Protein AF-A0A143QGF3-F1 (afdb_monomer_lite)

Foldseek 3Di:
DDPPDDDDPPVVVVVLVVVLVVLVVQLVVLVVVLVVCVVVVVVVVNVVSVVSNVVSVVVNVVSVVVVVVVVVVC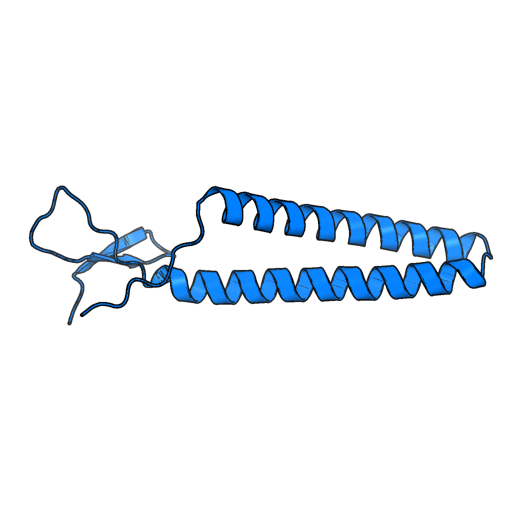LPPFDPDVVDDPFGWRADPVPRDTHTDDD

Radius of gyration: 21.8 Å; chains: 1; bounding box: 48×30×60 Å

Secondary structure (DSSP, 8-state):
------PPPHHHHHHHHHHHHHHHHHHHHHHHHHHHHHHTT-HHHHHHHHHHHHHHHHHHHHHHHHHHHHHHHHTT-----TT-TT--EEE-TTT--EEE---

Sequence (103 aa):
MVEKRPSKTSWARAVENMLAVILIFAGIASAGGLIAALAGGFEGWAIVAGITVVVLFAAAFFAVRDGARRRAREVDTVVYSPDNTDQLFDVDPNTGERTPHRE

pLDDT: mean 70.29, std 12.48, range [38.56, 88.31]

Organism: Rhodococcoides fascians (NCBI:txid1828)

Structure (mmCIF, N/CA/C/O backbone):
data_AF-A0A143QGF3-F1
#
_entry.id   AF-A0A143QGF3-F1
#
loop_
_atom_site.group_PDB
_atom_site.id
_atom_site.type_symbol
_atom_site.label_atom_id
_atom_site.label_alt_id
_atom_site.label_comp_id
_atom_site.label_asym_id
_atom_site.label_entity_id
_atom_site.label_seq_id
_atom_site.pdbx_PDB_ins_code
_atom_site.Cartn_x
_atom_site.Cartn_y
_atom_site.Cartn_z
_atom_site.occupancy
_atom_site.B_iso_or_equiv
_atom_site.auth_seq_id
_atom_site.auth_comp_id
_atom_site.auth_asym_id
_atom_site.auth_atom_id
_atom_site.pdbx_PDB_model_num
ATOM 1 N N . MET A 1 1 ? -27.627 -10.773 26.735 1.00 39.28 1 MET A N 1
ATOM 2 C CA . MET A 1 1 ? -26.229 -11.245 26.623 1.00 39.28 1 MET A CA 1
ATOM 3 C C . MET A 1 1 ? -25.527 -10.357 25.610 1.00 39.28 1 MET A C 1
ATOM 5 O O . MET A 1 1 ? -25.888 -10.404 24.445 1.00 39.28 1 MET A O 1
ATOM 9 N N . VAL A 1 2 ? -24.615 -9.488 26.053 1.00 48.75 2 VAL A N 1
ATOM 10 C CA . VAL A 1 2 ? -23.831 -8.629 25.151 1.00 48.75 2 VAL A CA 1
ATOM 11 C C . VAL A 1 2 ? -22.680 -9.467 24.606 1.00 48.75 2 VAL A C 1
ATOM 13 O O . VAL A 1 2 ? -21.800 -9.887 25.357 1.00 48.75 2 VAL A O 1
ATOM 16 N N . GLU A 1 3 ? -22.715 -9.764 23.313 1.00 38.56 3 GLU A N 1
ATOM 17 C CA . GLU A 1 3 ? -21.670 -10.525 22.638 1.00 38.56 3 GLU A CA 1
ATOM 18 C C . GLU A 1 3 ? -20.402 -9.661 22.540 1.00 38.56 3 GLU A C 1
ATOM 20 O O . GLU A 1 3 ? -20.308 -8.739 21.727 1.00 38.56 3 GLU A O 1
ATOM 25 N N . LYS A 1 4 ? -19.421 -9.920 23.417 1.00 46.91 4 LYS A N 1
ATOM 26 C CA . LYS A 1 4 ? -18.098 -9.288 23.344 1.00 46.91 4 LYS A CA 1
ATOM 27 C C . LYS A 1 4 ? -17.409 -9.764 22.069 1.00 46.91 4 LYS A C 1
ATOM 29 O O . LYS A 1 4 ? -16.834 -10.850 22.036 1.00 46.91 4 LYS A O 1
ATOM 34 N N . ARG A 1 5 ? -17.433 -8.938 21.019 1.00 52.84 5 ARG A N 1
ATOM 35 C CA . ARG A 1 5 ? -16.566 -9.159 19.857 1.00 52.84 5 ARG A CA 1
ATOM 36 C C . ARG A 1 5 ? -15.109 -9.136 20.330 1.00 52.84 5 ARG A C 1
ATOM 38 O O . ARG A 1 5 ? -14.759 -8.255 21.117 1.00 52.84 5 ARG A O 1
ATOM 45 N N . PRO A 1 6 ? -14.259 -10.070 19.875 1.00 48.62 6 PRO A N 1
ATOM 46 C CA . PRO A 1 6 ? -12.868 -10.119 20.296 1.00 48.62 6 PRO A CA 1
ATOM 47 C C . PRO A 1 6 ? -12.177 -8.809 19.904 1.00 48.62 6 PRO A C 1
ATOM 49 O O . PRO A 1 6 ? -12.014 -8.503 18.720 1.00 48.62 6 PRO A O 1
ATOM 52 N N . SER A 1 7 ? -11.796 -8.008 20.899 1.00 59.78 7 SER A N 1
ATOM 53 C CA . SER A 1 7 ? -10.970 -6.830 20.676 1.00 59.78 7 SER A CA 1
ATOM 54 C C . SER A 1 7 ? -9.575 -7.311 20.280 1.00 59.78 7 SER A C 1
ATOM 56 O O . SER A 1 7 ? -8.935 -8.086 20.991 1.00 59.78 7 SER A O 1
ATOM 58 N N . LYS A 1 8 ? -9.098 -6.896 19.101 1.00 59.50 8 LYS A N 1
ATOM 59 C CA . LYS A 1 8 ? -7.702 -7.125 18.709 1.00 59.50 8 LYS A CA 1
ATOM 60 C C . LYS A 1 8 ? -6.794 -6.561 19.804 1.00 59.50 8 LYS A C 1
ATOM 62 O O . LYS A 1 8 ? -6.977 -5.411 20.209 1.00 59.50 8 LYS A O 1
ATOM 67 N N . THR A 1 9 ? -5.828 -7.359 20.261 1.00 70.50 9 THR A N 1
ATOM 68 C CA . THR A 1 9 ? -4.816 -6.935 21.237 1.00 70.50 9 THR A CA 1
ATOM 69 C C . THR A 1 9 ? -4.101 -5.674 20.737 1.00 70.50 9 THR A C 1
ATOM 71 O O . THR A 1 9 ? -3.923 -5.489 19.531 1.00 70.50 9 THR A O 1
ATOM 74 N N . SER A 1 10 ? -3.697 -4.783 21.647 1.00 71.94 10 SER A N 1
ATOM 75 C CA . SER A 1 10 ? -3.028 -3.506 21.322 1.00 71.94 10 SER A CA 1
ATOM 76 C C . SER A 1 10 ? -1.836 -3.676 20.369 1.00 71.94 10 SER A C 1
ATOM 78 O O . SER A 1 10 ? -1.598 -2.837 19.502 1.00 71.94 10 SER A O 1
ATOM 80 N N . TRP A 1 11 ? -1.149 -4.813 20.466 1.00 66.44 11 TRP A N 1
ATOM 81 C CA . TRP A 1 11 ? -0.055 -5.202 19.585 1.00 66.44 11 TRP A CA 1
ATOM 82 C C . TRP A 1 11 ? -0.483 -5.400 18.123 1.00 66.44 11 TRP A C 1
ATOM 84 O O . TRP A 1 11 ? 0.176 -4.894 17.219 1.00 66.44 11 TRP A O 1
ATOM 94 N N . ALA A 1 12 ? -1.624 -6.049 17.870 1.00 74.25 12 ALA A N 1
ATOM 95 C CA . ALA A 1 12 ? -2.131 -6.237 16.510 1.00 74.25 12 ALA A CA 1
ATOM 96 C C . ALA A 1 12 ? -2.456 -4.895 15.827 1.00 74.25 12 ALA A C 1
ATOM 98 O O . ALA A 1 12 ? -2.236 -4.746 14.627 1.00 74.25 12 ALA A O 1
ATOM 99 N N . ARG A 1 13 ? -2.916 -3.893 16.591 1.00 69.50 13 ARG A N 1
ATOM 100 C CA . ARG A 1 13 ? -3.155 -2.529 16.079 1.00 69.50 13 ARG A CA 1
ATOM 101 C C . ARG A 1 13 ? -1.849 -1.816 15.719 1.00 69.50 13 ARG A C 1
ATOM 103 O O . ARG A 1 13 ? -1.774 -1.164 14.681 1.00 69.50 13 ARG A O 1
ATOM 110 N N . ALA A 1 14 ? -0.817 -1.958 16.552 1.00 75.38 14 ALA A N 1
ATOM 111 C CA . ALA A 1 14 ? 0.501 -1.387 16.279 1.00 75.38 14 ALA A CA 1
ATOM 112 C C . ALA A 1 14 ? 1.122 -1.983 15.003 1.00 75.38 14 ALA A C 1
ATOM 114 O O . ALA A 1 14 ? 1.628 -1.241 14.163 1.00 75.38 14 ALA A O 1
ATOM 115 N N . VAL A 1 15 ? 1.008 -3.304 14.821 1.00 80.50 15 VAL A N 1
ATOM 116 C CA . VAL A 1 15 ? 1.489 -4.006 13.620 1.00 80.50 15 VAL A CA 1
ATOM 117 C C . VAL A 1 15 ? 0.744 -3.549 12.363 1.00 80.50 15 VAL A C 1
ATOM 119 O O . VAL A 1 15 ? 1.384 -3.277 11.349 1.00 80.50 15 VAL A O 1
ATOM 122 N N . GLU A 1 16 ? -0.584 -3.405 12.416 1.00 77.88 16 GLU A N 1
ATOM 123 C CA . GLU A 1 16 ? -1.374 -2.904 11.279 1.00 77.88 16 GLU A CA 1
ATOM 124 C C . GLU A 1 16 ? -0.966 -1.480 10.868 1.00 77.88 16 GLU A C 1
ATOM 126 O O . GLU A 1 16 ? -0.767 -1.220 9.680 1.00 77.88 16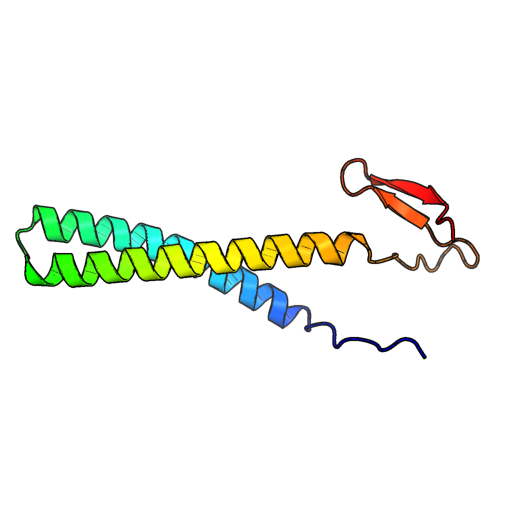 GLU A O 1
ATOM 131 N N . ASN A 1 17 ? -0.778 -0.572 11.831 1.00 77.81 17 ASN A N 1
ATOM 132 C CA . ASN A 1 17 ? -0.301 0.783 11.541 1.00 77.81 17 ASN A CA 1
ATOM 133 C C . ASN A 1 17 ? 1.107 0.776 10.937 1.00 77.81 17 ASN A C 1
ATOM 135 O O . ASN A 1 17 ? 1.368 1.501 9.978 1.00 77.81 17 ASN A O 1
ATOM 139 N N . MET A 1 18 ? 2.011 -0.050 11.466 1.00 79.69 18 MET A N 1
ATOM 140 C CA . MET A 1 18 ? 3.379 -0.139 10.958 1.00 79.69 18 MET A CA 1
ATOM 141 C C . MET A 1 18 ? 3.412 -0.689 9.526 1.00 79.69 18 MET A C 1
ATOM 143 O O . MET A 1 18 ? 4.116 -0.142 8.679 1.00 79.69 18 MET A O 1
ATOM 147 N N . LEU A 1 19 ? 2.597 -1.705 9.219 1.00 83.25 19 LEU A N 1
ATOM 148 C CA . LEU A 1 19 ? 2.436 -2.228 7.859 1.00 83.25 19 LEU A CA 1
ATOM 149 C C . LEU A 1 19 ? 1.872 -1.178 6.900 1.00 83.25 19 LEU A C 1
ATOM 151 O O . LEU A 1 19 ? 2.360 -1.061 5.778 1.00 83.25 19 LEU A O 1
ATOM 155 N N . ALA A 1 20 ? 0.886 -0.387 7.332 1.00 77.00 20 ALA A N 1
ATOM 156 C CA . ALA A 1 20 ? 0.340 0.694 6.515 1.00 77.00 20 ALA A CA 1
ATOM 157 C C . ALA A 1 20 ? 1.409 1.748 6.179 1.00 77.00 20 ALA A C 1
ATOM 159 O O . ALA A 1 20 ? 1.523 2.163 5.027 1.00 77.00 20 ALA A O 1
ATOM 160 N N . VAL A 1 21 ? 2.237 2.134 7.156 1.00 81.12 21 VAL A N 1
ATOM 161 C CA . VAL A 1 21 ? 3.359 3.063 6.944 1.00 81.12 21 VAL A CA 1
ATOM 162 C C . VAL A 1 21 ? 4.382 2.477 5.969 1.00 81.12 21 VAL A C 1
ATOM 164 O O . VAL A 1 21 ? 4.773 3.151 5.016 1.00 81.12 21 VAL A O 1
ATOM 167 N N . ILE A 1 22 ? 4.776 1.213 6.155 1.00 86.00 22 ILE A N 1
ATOM 168 C CA . ILE A 1 22 ? 5.719 0.526 5.260 1.00 86.00 22 ILE A CA 1
ATOM 169 C C . ILE A 1 22 ? 5.177 0.480 3.828 1.00 86.00 22 ILE A C 1
ATOM 171 O O . ILE A 1 22 ? 5.922 0.768 2.896 1.00 86.00 22 ILE A O 1
ATOM 175 N N . LEU A 1 23 ? 3.890 0.174 3.637 1.00 82.69 23 LEU A N 1
ATOM 176 C CA . LEU A 1 23 ? 3.260 0.138 2.313 1.00 82.69 23 LEU A CA 1
ATOM 177 C C . LEU A 1 23 ? 3.295 1.499 1.610 1.00 82.69 23 LEU A C 1
ATOM 179 O O . LEU A 1 23 ? 3.547 1.551 0.408 1.00 82.69 23 LEU A O 1
ATOM 183 N N . ILE A 1 24 ? 3.093 2.597 2.345 1.00 80.38 24 ILE A N 1
ATOM 184 C CA . ILE A 1 24 ? 3.178 3.954 1.785 1.00 80.38 24 ILE A CA 1
ATOM 185 C C . ILE A 1 24 ? 4.605 4.246 1.308 1.00 80.38 24 ILE A C 1
ATOM 187 O O . ILE A 1 24 ? 4.800 4.658 0.164 1.00 80.38 24 ILE A O 1
ATOM 191 N N . PHE A 1 25 ? 5.613 3.988 2.147 1.00 85.88 25 PHE A N 1
ATOM 192 C CA . PHE A 1 25 ? 7.013 4.204 1.769 1.00 85.88 25 PHE A CA 1
ATOM 193 C C . PHE A 1 25 ? 7.460 3.285 0.632 1.00 85.88 25 PHE A C 1
ATOM 195 O O . PHE A 1 25 ? 8.147 3.738 -0.283 1.00 85.88 25 PHE A O 1
ATOM 202 N N . ALA A 1 26 ? 7.029 2.023 0.643 1.00 82.69 26 ALA A N 1
ATOM 203 C CA . ALA A 1 26 ? 7.266 1.092 -0.452 1.00 82.69 26 ALA A CA 1
ATOM 204 C C . ALA A 1 26 ? 6.635 1.600 -1.756 1.00 82.69 26 ALA A C 1
ATOM 206 O O . ALA A 1 26 ? 7.268 1.529 -2.806 1.00 82.69 26 ALA A O 1
ATOM 207 N N . GLY A 1 27 ? 5.424 2.167 -1.697 1.00 79.56 27 GLY A N 1
ATOM 208 C CA . GLY A 1 27 ? 4.765 2.787 -2.847 1.00 79.56 27 GLY A CA 1
ATOM 209 C C . GLY A 1 27 ? 5.565 3.959 -3.422 1.00 79.56 27 GLY A C 1
ATOM 210 O O . GLY A 1 27 ? 5.778 4.016 -4.633 1.00 79.56 27 GLY A O 1
ATOM 211 N N . ILE A 1 28 ? 6.075 4.849 -2.563 1.00 84.56 28 ILE A N 1
ATOM 212 C CA . ILE A 1 28 ? 6.930 5.979 -2.972 1.00 84.56 28 ILE A CA 1
ATOM 213 C C . ILE A 1 28 ? 8.233 5.474 -3.608 1.00 84.56 28 ILE A C 1
ATOM 215 O O . ILE A 1 28 ? 8.608 5.922 -4.692 1.00 84.56 28 ILE A O 1
ATOM 219 N N . ALA A 1 29 ? 8.905 4.513 -2.969 1.00 83.56 29 ALA A N 1
ATOM 220 C CA . ALA A 1 29 ? 10.138 3.926 -3.486 1.00 83.56 29 ALA A CA 1
ATOM 221 C C . ALA A 1 29 ? 9.913 3.236 -4.842 1.00 83.56 29 ALA A C 1
ATOM 223 O O . ALA A 1 29 ? 10.697 3.422 -5.772 1.00 83.56 29 ALA A O 1
ATOM 224 N N . SER A 1 30 ? 8.807 2.499 -4.987 1.00 80.56 30 SER A N 1
ATOM 225 C CA . SER A 1 30 ? 8.427 1.844 -6.241 1.00 80.56 30 SER A CA 1
ATOM 226 C C . SER A 1 30 ? 8.126 2.851 -7.352 1.00 80.56 30 SER A C 1
ATOM 228 O O . SER A 1 30 ? 8.481 2.599 -8.501 1.00 80.56 30 SER A O 1
ATOM 230 N N . ALA A 1 31 ? 7.506 3.994 -7.038 1.00 79.38 31 ALA A N 1
ATOM 231 C CA . ALA A 1 31 ? 7.266 5.057 -8.014 1.00 79.38 31 ALA A CA 1
ATOM 232 C C . ALA A 1 31 ? 8.587 5.667 -8.512 1.00 79.38 31 ALA A C 1
ATOM 234 O O . ALA A 1 31 ? 8.764 5.851 -9.715 1.00 79.38 31 ALA A O 1
ATOM 235 N N . GLY A 1 32 ? 9.547 5.896 -7.609 1.00 81.25 32 GLY A N 1
ATOM 236 C CA . GLY A 1 32 ? 10.904 6.303 -7.983 1.00 81.25 32 GLY A CA 1
ATOM 237 C C . GLY A 1 32 ? 11.603 5.263 -8.865 1.00 81.25 32 GLY A C 1
ATOM 238 O O . GLY A 1 32 ? 12.184 5.613 -9.891 1.00 81.25 32 GLY A O 1
ATOM 239 N N . GLY A 1 33 ? 11.480 3.978 -8.518 1.00 77.75 33 GLY A N 1
ATOM 240 C CA . GLY A 1 33 ? 12.012 2.868 -9.312 1.00 77.75 33 GLY A CA 1
ATOM 241 C C . GLY A 1 33 ? 11.408 2.782 -10.716 1.00 77.75 33 GLY A C 1
ATOM 242 O O . GLY A 1 33 ? 12.137 2.557 -11.678 1.00 77.75 33 GLY A O 1
ATOM 243 N N . LEU A 1 34 ? 10.103 3.027 -10.861 1.00 77.00 34 LEU A N 1
ATOM 244 C CA . LEU A 1 34 ? 9.431 3.078 -12.162 1.00 77.00 34 LEU A CA 1
ATOM 245 C C . LEU A 1 34 ? 9.969 4.216 -13.034 1.00 77.00 34 LEU A C 1
ATOM 247 O O . LEU A 1 34 ? 10.283 3.995 -14.201 1.00 77.00 34 LEU A O 1
ATOM 251 N N . ILE A 1 35 ? 10.111 5.417 -12.468 1.00 81.81 35 ILE A N 1
ATOM 252 C CA . ILE A 1 35 ? 10.663 6.573 -13.189 1.00 81.81 35 ILE A CA 1
ATOM 253 C C . ILE A 1 35 ? 12.098 6.275 -13.642 1.00 81.81 35 ILE A C 1
ATOM 255 O O . ILE A 1 35 ? 12.437 6.520 -14.798 1.00 81.81 35 ILE A O 1
ATOM 259 N N . ALA A 1 36 ? 12.921 5.693 -12.766 1.00 81.06 36 ALA A N 1
ATOM 260 C CA . ALA A 1 36 ? 14.288 5.300 -13.097 1.00 81.06 36 ALA A CA 1
ATOM 261 C C . ALA A 1 36 ? 14.341 4.215 -14.188 1.00 81.06 36 ALA A C 1
ATOM 263 O O . ALA A 1 36 ? 15.163 4.302 -15.098 1.00 81.06 36 ALA A O 1
ATOM 264 N N . ALA A 1 37 ? 13.446 3.223 -14.140 1.00 78.06 37 ALA A N 1
ATOM 265 C CA . ALA A 1 37 ? 13.365 2.166 -15.147 1.00 78.06 37 ALA A CA 1
ATOM 266 C C . ALA A 1 37 ? 12.956 2.710 -16.527 1.00 78.06 37 ALA A C 1
ATOM 268 O O . ALA A 1 37 ? 13.540 2.315 -17.537 1.00 78.06 37 ALA A O 1
ATOM 269 N N . LEU A 1 38 ? 12.001 3.647 -16.563 1.00 80.25 38 LEU A N 1
ATOM 270 C CA . LEU A 1 38 ? 11.571 4.329 -17.787 1.00 80.25 38 LEU A CA 1
ATOM 271 C C . LEU A 1 38 ? 12.682 5.213 -18.366 1.00 80.25 38 LEU A C 1
ATOM 273 O O . LEU A 1 38 ? 12.937 5.167 -19.566 1.00 80.25 38 LEU A O 1
ATOM 277 N N . ALA A 1 39 ? 13.376 5.977 -17.519 1.00 80.06 39 ALA A N 1
ATOM 278 C CA . ALA A 1 39 ? 14.487 6.829 -17.943 1.00 80.06 39 ALA A CA 1
ATOM 279 C C . ALA A 1 39 ? 15.708 6.021 -18.419 1.00 80.06 39 ALA A C 1
ATOM 281 O O . ALA A 1 39 ? 16.429 6.458 -19.310 1.00 80.06 39 ALA A O 1
ATOM 282 N N . GLY A 1 40 ? 15.935 4.841 -17.835 1.00 78.81 40 GLY A N 1
ATOM 283 C CA . GLY A 1 40 ? 17.053 3.959 -18.171 1.00 78.81 40 GLY A CA 1
ATOM 284 C C . GLY A 1 40 ? 16.848 3.090 -19.416 1.00 78.81 40 GLY A C 1
ATOM 285 O O . GLY A 1 40 ? 17.772 2.377 -19.793 1.00 78.81 40 GLY A O 1
ATOM 286 N N . GLY A 1 41 ? 15.666 3.110 -20.047 1.00 75.69 41 GLY A N 1
ATOM 287 C CA . GLY A 1 41 ? 15.375 2.295 -21.235 1.00 75.69 41 GLY A CA 1
ATOM 288 C C . GLY A 1 41 ? 15.217 0.793 -20.956 1.00 75.69 41 GLY A C 1
ATOM 289 O O . GLY A 1 41 ? 15.279 -0.021 -21.875 1.00 75.69 41 GLY A O 1
ATOM 290 N N . PHE A 1 42 ? 15.003 0.399 -19.696 1.00 76.56 42 PHE A N 1
ATOM 291 C CA . PHE A 1 42 ? 14.807 -0.998 -19.302 1.00 76.56 42 PHE A CA 1
ATOM 292 C C . PHE A 1 42 ? 13.336 -1.401 -19.448 1.00 76.56 42 PHE A C 1
ATOM 294 O O . PHE A 1 42 ? 12.614 -1.562 -18.463 1.00 76.56 42 PHE A O 1
ATOM 301 N N . GLU A 1 43 ? 12.895 -1.568 -20.693 1.00 71.19 43 GLU A N 1
ATOM 302 C CA . GLU A 1 43 ? 11.485 -1.750 -21.069 1.00 71.19 43 GLU A CA 1
ATOM 303 C C . GLU A 1 43 ? 10.777 -2.874 -20.281 1.00 71.19 43 GLU A C 1
ATOM 305 O O . GLU A 1 43 ? 9.666 -2.692 -19.782 1.00 71.19 43 GLU A O 1
ATOM 310 N N . GLY A 1 44 ? 11.455 -4.006 -20.050 1.00 73.81 44 GLY A N 1
ATOM 311 C CA . GLY A 1 44 ? 10.909 -5.118 -19.259 1.00 73.81 44 GLY A CA 1
ATOM 312 C C . GLY A 1 44 ? 10.751 -4.816 -17.761 1.00 73.81 44 GLY A C 1
ATOM 313 O O . GLY A 1 44 ? 9.785 -5.253 -17.135 1.00 73.81 44 GLY A O 1
ATOM 314 N N . TRP A 1 45 ? 11.658 -4.029 -17.177 1.00 79.19 45 TRP A N 1
ATOM 315 C CA . TRP A 1 45 ? 11.611 -3.667 -15.755 1.00 79.19 45 TRP A CA 1
ATOM 316 C C . TRP A 1 45 ? 10.588 -2.570 -15.469 1.00 79.19 45 TRP A C 1
ATOM 318 O O . TRP A 1 45 ? 10.009 -2.547 -14.383 1.00 79.19 45 TRP A O 1
ATOM 328 N N . ALA A 1 46 ? 10.307 -1.707 -16.449 1.00 78.81 46 ALA A N 1
ATOM 329 C CA . ALA A 1 46 ? 9.271 -0.687 -16.334 1.00 78.81 46 ALA A CA 1
ATOM 330 C C . ALA A 1 46 ? 7.877 -1.305 -16.131 1.00 78.81 46 ALA A C 1
ATOM 332 O O . ALA A 1 46 ? 7.105 -0.817 -15.308 1.00 78.81 46 ALA A O 1
ATOM 333 N N . ILE A 1 47 ? 7.570 -2.420 -16.804 1.00 81.62 47 ILE A N 1
ATOM 334 C CA . ILE A 1 47 ? 6.293 -3.133 -16.630 1.00 81.62 47 ILE A CA 1
ATOM 335 C C . ILE A 1 47 ? 6.175 -3.688 -15.205 1.00 81.62 47 ILE A C 1
ATOM 337 O O . ILE A 1 47 ? 5.163 -3.476 -14.536 1.00 81.62 47 ILE A O 1
ATOM 341 N N . VAL A 1 48 ? 7.224 -4.353 -14.709 1.00 81.94 48 VAL A N 1
ATOM 342 C CA . VAL A 1 48 ? 7.247 -4.921 -13.349 1.00 81.94 48 VAL A CA 1
ATOM 343 C C . VAL A 1 48 ? 7.121 -3.822 -12.295 1.00 81.94 48 VAL A C 1
ATOM 345 O O . VAL A 1 48 ? 6.314 -3.937 -11.368 1.00 81.94 48 VAL A O 1
ATOM 348 N N . ALA A 1 49 ? 7.870 -2.729 -12.452 1.00 77.94 49 ALA A N 1
ATOM 349 C CA . ALA A 1 49 ? 7.788 -1.579 -11.563 1.00 77.94 49 ALA A CA 1
ATOM 350 C C . ALA A 1 49 ? 6.390 -0.940 -11.606 1.00 77.94 49 ALA A C 1
ATOM 352 O O . ALA A 1 49 ? 5.834 -0.621 -10.559 1.00 77.94 49 ALA A O 1
ATOM 353 N N . GLY A 1 50 ? 5.777 -0.833 -12.788 1.00 77.75 50 GLY A N 1
ATOM 354 C CA . GLY A 1 50 ? 4.431 -0.288 -12.966 1.00 77.75 50 GLY A CA 1
ATOM 355 C C . GLY A 1 50 ? 3.368 -1.109 -12.241 1.00 77.75 50 GLY A C 1
ATOM 356 O O . GLY A 1 50 ? 2.583 -0.559 -11.470 1.00 77.75 50 GLY A O 1
ATOM 357 N N . ILE A 1 51 ? 3.388 -2.435 -12.413 1.00 85.69 51 ILE A N 1
ATOM 358 C CA . ILE A 1 51 ? 2.480 -3.348 -11.701 1.00 85.69 51 ILE A CA 1
ATOM 359 C C . ILE A 1 51 ? 2.681 -3.227 -10.186 1.00 85.69 51 ILE A C 1
ATOM 361 O O . ILE A 1 51 ? 1.708 -3.137 -9.437 1.00 85.69 51 ILE A O 1
ATOM 365 N N . THR A 1 52 ? 3.935 -3.165 -9.733 1.00 84.06 52 THR A N 1
ATOM 366 C CA . THR A 1 52 ? 4.268 -3.044 -8.307 1.00 84.06 52 THR A CA 1
ATOM 367 C C . THR A 1 52 ? 3.700 -1.758 -7.704 1.00 84.06 52 THR A C 1
ATOM 369 O O . THR A 1 52 ? 3.065 -1.808 -6.650 1.00 84.06 52 THR A O 1
ATOM 372 N N . VAL A 1 53 ? 3.837 -0.622 -8.398 1.00 84.62 53 VAL A N 1
ATOM 373 C CA . VAL A 1 53 ? 3.250 0.659 -7.969 1.00 84.62 53 VAL A CA 1
ATOM 374 C C . VAL A 1 53 ? 1.735 0.536 -7.819 1.00 84.62 53 VAL A C 1
ATOM 376 O O . VAL A 1 53 ? 1.197 0.923 -6.783 1.00 84.62 53 VAL A O 1
ATOM 379 N N . VAL A 1 54 ? 1.048 -0.036 -8.814 1.00 85.81 54 VAL A N 1
ATOM 380 C CA . VAL A 1 54 ? -0.416 -0.192 -8.789 1.00 85.81 54 VAL A CA 1
ATOM 381 C C . VAL A 1 54 ? -0.861 -1.053 -7.606 1.00 85.81 54 VAL A C 1
ATOM 383 O O . VAL A 1 54 ? -1.779 -0.666 -6.881 1.00 85.81 54 VAL A O 1
ATOM 386 N N . VAL A 1 55 ? -0.200 -2.189 -7.367 1.00 88.31 55 VAL A N 1
ATOM 387 C CA . VAL A 1 55 ? -0.534 -3.094 -6.255 1.00 88.31 55 VAL A CA 1
ATOM 388 C C . VAL A 1 55 ? -0.312 -2.418 -4.903 1.00 88.31 55 VAL A C 1
ATOM 390 O O . VAL A 1 55 ? -1.178 -2.502 -4.031 1.00 88.31 55 VAL A O 1
ATOM 393 N N . LEU A 1 56 ? 0.808 -1.712 -4.726 1.00 82.88 56 LEU A N 1
ATOM 394 C CA . LEU A 1 56 ? 1.120 -1.022 -3.473 1.00 82.88 56 LEU A CA 1
ATOM 395 C C . LEU A 1 56 ? 0.143 0.121 -3.191 1.00 82.88 56 LEU A C 1
ATOM 397 O O . LEU A 1 56 ? -0.355 0.234 -2.070 1.00 82.88 56 LEU A O 1
ATOM 401 N N . PHE A 1 57 ? -0.197 0.924 -4.203 1.00 81.44 57 PHE A N 1
ATOM 402 C CA . PHE A 1 57 ? -1.194 1.986 -4.055 1.00 81.44 57 PHE A CA 1
ATOM 403 C C . PHE A 1 57 ? -2.591 1.431 -3.769 1.00 81.44 57 PHE A C 1
ATOM 405 O O . PHE A 1 57 ? -3.287 1.957 -2.900 1.00 81.44 57 PHE A O 1
ATOM 412 N N . ALA A 1 58 ? -2.998 0.348 -4.437 1.00 83.69 58 ALA A N 1
ATOM 413 C CA . ALA A 1 58 ? -4.270 -0.312 -4.158 1.00 83.69 58 ALA A CA 1
ATOM 414 C C . ALA A 1 58 ? -4.316 -0.856 -2.720 1.00 83.69 58 ALA A C 1
ATOM 416 O O . ALA A 1 58 ? -5.289 -0.621 -2.002 1.00 83.69 58 ALA A O 1
ATOM 417 N N . ALA A 1 59 ? -3.252 -1.524 -2.266 1.00 79.88 59 ALA A N 1
ATOM 418 C CA . ALA A 1 59 ? -3.148 -2.036 -0.901 1.00 79.88 59 ALA A CA 1
ATOM 419 C C . ALA A 1 59 ? -3.204 -0.908 0.142 1.00 79.88 59 ALA A C 1
ATOM 421 O O . ALA A 1 59 ? -3.960 -1.006 1.111 1.00 79.88 59 ALA A O 1
ATOM 422 N N . ALA A 1 60 ? -2.474 0.188 -0.083 1.00 76.69 60 ALA A N 1
ATOM 423 C CA . ALA A 1 60 ? -2.516 1.365 0.780 1.00 76.69 60 ALA A CA 1
ATOM 424 C C . ALA A 1 60 ? -3.924 1.982 0.827 1.00 76.69 60 ALA A C 1
ATOM 426 O O . ALA A 1 60 ? -4.435 2.281 1.907 1.00 76.69 60 ALA A O 1
ATOM 427 N N . PHE A 1 61 ? -4.596 2.104 -0.322 1.00 81.81 61 PHE A N 1
ATOM 428 C CA . PHE A 1 61 ? -5.967 2.608 -0.395 1.00 81.81 61 PHE A CA 1
ATOM 429 C C . PHE A 1 61 ? -6.946 1.742 0.409 1.00 81.81 61 PHE A C 1
ATOM 431 O O . PHE A 1 61 ? -7.745 2.269 1.188 1.00 81.81 61 PHE A O 1
ATOM 438 N N . PHE A 1 62 ? -6.875 0.414 0.273 1.00 83.31 62 PHE A N 1
ATOM 439 C CA . PHE A 1 62 ? -7.724 -0.490 1.050 1.00 83.31 62 PHE A CA 1
ATOM 440 C C . PHE A 1 62 ? -7.419 -0.433 2.548 1.00 83.31 62 PHE A C 1
ATOM 442 O O . PHE A 1 62 ? -8.359 -0.417 3.344 1.00 83.31 62 PHE A O 1
ATOM 449 N N . ALA A 1 63 ? -6.146 -0.333 2.938 1.00 78.62 63 ALA A N 1
ATOM 450 C CA . ALA A 1 63 ? -5.750 -0.184 4.337 1.00 78.62 63 ALA A CA 1
ATOM 451 C C . ALA A 1 63 ? -6.315 1.108 4.954 1.00 78.62 63 ALA A C 1
ATOM 453 O O . ALA A 1 63 ? -6.896 1.077 6.040 1.00 78.62 63 ALA A O 1
ATOM 454 N N . VAL A 1 64 ? -6.228 2.232 4.235 1.00 78.06 64 VAL A N 1
ATOM 455 C CA . VAL A 1 64 ? -6.789 3.517 4.682 1.00 78.06 64 VAL A CA 1
ATOM 456 C C . VAL A 1 64 ? -8.314 3.455 4.760 1.00 78.06 64 VAL A C 1
ATOM 458 O O . VAL A 1 64 ? -8.899 3.890 5.753 1.00 78.06 64 VAL A O 1
ATOM 461 N N . ARG A 1 65 ? -8.977 2.872 3.752 1.00 80.94 65 ARG A N 1
ATOM 462 C CA . ARG A 1 65 ? -10.438 2.707 3.733 1.00 80.94 65 ARG A CA 1
ATOM 463 C C . ARG A 1 65 ? -10.930 1.860 4.902 1.00 80.94 65 ARG A C 1
ATOM 465 O O . ARG A 1 65 ? -11.953 2.190 5.504 1.00 80.94 65 ARG A O 1
ATOM 472 N N . ASP A 1 66 ? -10.234 0.772 5.210 1.00 81.06 66 ASP A N 1
ATOM 473 C CA . ASP A 1 66 ? -10.599 -0.090 6.330 1.00 81.06 66 ASP A CA 1
ATOM 474 C C . ASP A 1 66 ? -10.339 0.610 7.671 1.00 81.06 66 ASP A C 1
ATOM 476 O O . ASP A 1 66 ? -11.197 0.591 8.551 1.00 81.06 66 ASP A O 1
ATOM 480 N N . GLY A 1 67 ? -9.231 1.348 7.795 1.00 74.00 67 GLY A N 1
ATOM 481 C CA . GLY A 1 67 ? -8.964 2.211 8.948 1.00 74.00 67 GLY A CA 1
ATOM 482 C C . GLY A 1 67 ? -10.058 3.259 9.182 1.00 74.00 67 GLY A C 1
ATOM 483 O O . GLY A 1 67 ? -10.532 3.414 10.307 1.00 74.00 67 GLY A O 1
ATOM 484 N N . ALA A 1 68 ? -10.527 3.929 8.125 1.00 74.12 68 ALA A N 1
ATOM 485 C CA . ALA A 1 68 ? -11.611 4.909 8.208 1.00 74.12 68 ALA A CA 1
ATOM 486 C C . ALA A 1 68 ? -12.941 4.269 8.642 1.00 74.12 68 ALA A C 1
ATOM 488 O O . ALA A 1 68 ? -13.622 4.784 9.528 1.00 74.12 68 ALA A O 1
ATOM 489 N N . ARG A 1 69 ? -13.288 3.105 8.075 1.00 73.31 69 ARG A N 1
ATOM 490 C CA . ARG A 1 69 ? -14.487 2.340 8.465 1.00 73.31 69 ARG A CA 1
ATOM 491 C C . ARG A 1 69 ? -14.439 1.864 9.912 1.00 73.31 69 ARG A C 1
ATOM 493 O O . ARG A 1 69 ? -15.475 1.827 10.569 1.00 73.31 69 ARG A O 1
ATOM 500 N N . ARG A 1 70 ? -13.259 1.484 10.402 1.00 67.75 70 ARG A N 1
ATOM 501 C CA . ARG A 1 70 ? -13.061 1.071 11.796 1.00 67.75 70 ARG A CA 1
ATOM 502 C C . ARG A 1 70 ? -13.169 2.258 12.749 1.00 67.75 70 ARG A C 1
ATOM 504 O O . ARG A 1 70 ? -13.913 2.151 13.713 1.00 67.75 70 ARG A O 1
ATOM 511 N N . ARG A 1 71 ? -12.538 3.401 12.442 1.00 64.50 71 ARG A N 1
ATOM 512 C CA . ARG A 1 71 ? -12.687 4.637 13.238 1.00 64.50 71 ARG A CA 1
ATOM 513 C C . ARG A 1 71 ? -14.144 5.068 13.354 1.00 64.50 71 ARG A C 1
ATOM 515 O O . ARG A 1 71 ? -14.593 5.348 14.453 1.00 64.50 71 ARG A O 1
ATOM 522 N N . ALA A 1 72 ? -14.899 5.020 12.257 1.00 64.06 72 ALA A N 1
ATOM 523 C CA . ALA A 1 72 ? -16.330 5.326 12.274 1.00 64.06 72 ALA A CA 1
ATOM 524 C C . ALA A 1 72 ? -17.158 4.391 13.183 1.00 64.06 72 ALA A C 1
ATOM 526 O O . ALA A 1 72 ? -18.233 4.777 13.613 1.00 64.06 72 ALA A O 1
ATOM 527 N N . ARG A 1 73 ? -16.676 3.174 13.481 1.00 63.28 73 ARG A N 1
ATOM 528 C CA . ARG A 1 73 ? -17.324 2.228 14.408 1.00 63.28 73 ARG A CA 1
ATOM 529 C C . ARG A 1 73 ? -16.813 2.325 15.847 1.00 63.28 73 ARG A C 1
ATOM 531 O O . ARG A 1 73 ? -17.476 1.828 16.744 1.00 63.28 73 ARG A O 1
ATOM 538 N N . GLU A 1 74 ? -15.628 2.891 16.064 1.00 55.12 74 GLU A N 1
ATOM 539 C CA . GLU A 1 74 ? -15.011 3.001 17.395 1.00 55.12 74 GLU A CA 1
ATOM 540 C C . GLU A 1 74 ? -15.474 4.262 18.146 1.00 55.12 74 GLU A C 1
ATOM 542 O O . GLU A 1 74 ? -15.422 4.269 19.370 1.00 55.12 74 GLU A O 1
ATOM 547 N N . VAL A 1 75 ? -16.021 5.268 17.443 1.00 51.88 75 VAL A N 1
ATOM 548 C CA . VAL A 1 75 ? -16.677 6.456 18.039 1.00 51.88 75 VAL A CA 1
ATOM 549 C C . VAL A 1 75 ? -17.863 6.087 18.951 1.00 51.88 75 VAL A C 1
ATOM 551 O O . VAL A 1 75 ? -18.127 6.810 19.899 1.00 51.88 75 VAL A O 1
ATOM 554 N N . ASP A 1 76 ? -18.492 4.924 18.756 1.00 50.75 76 ASP A N 1
ATOM 555 C CA . ASP A 1 76 ? -19.557 4.393 19.630 1.00 50.75 76 ASP A CA 1
ATOM 556 C C . ASP A 1 76 ? -19.033 3.680 20.896 1.00 50.75 76 ASP A C 1
ATOM 558 O O . ASP A 1 76 ? -19.792 3.051 21.637 1.00 50.75 76 ASP A O 1
ATOM 562 N N . THR A 1 77 ? -17.721 3.701 21.159 1.00 50.44 77 THR A N 1
ATOM 563 C CA . THR A 1 77 ? -17.175 3.099 22.383 1.00 50.44 77 THR A CA 1
ATOM 564 C C . THR A 1 77 ? -17.448 4.014 23.567 1.00 50.44 77 THR A C 1
ATOM 566 O O . THR A 1 77 ? -16.656 4.896 23.893 1.00 50.44 77 THR A O 1
ATOM 569 N N . VAL A 1 78 ? -18.570 3.758 24.234 1.00 53.44 78 VAL A N 1
ATOM 570 C CA . VAL A 1 78 ? -18.896 4.333 25.537 1.00 53.44 78 VAL A CA 1
ATOM 571 C C . VAL A 1 78 ? -17.753 4.044 26.513 1.00 53.44 78 VAL A C 1
ATOM 573 O O . VAL A 1 78 ? -17.443 2.890 26.829 1.00 53.44 78 VAL A O 1
ATOM 576 N N . VAL A 1 79 ? -17.085 5.100 26.972 1.00 54.50 79 VAL A N 1
ATOM 577 C CA . V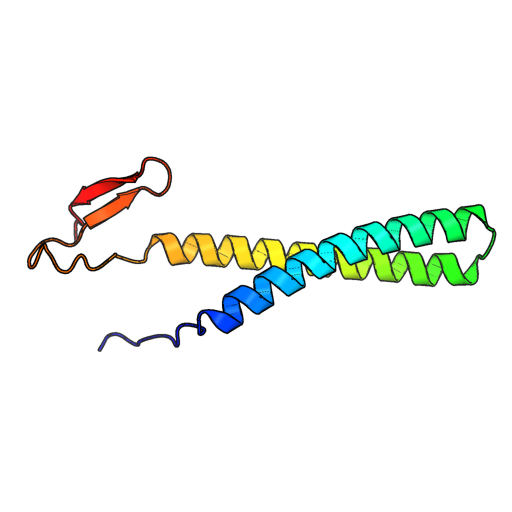AL A 1 79 ? -15.996 5.001 27.945 1.00 54.50 79 VAL A CA 1
ATOM 578 C C . VAL A 1 79 ? -16.614 4.874 29.333 1.00 54.50 79 VAL A C 1
ATOM 580 O O . VAL A 1 79 ? -17.178 5.828 29.862 1.00 54.50 79 VAL A O 1
ATOM 583 N N . TYR A 1 80 ? -16.488 3.697 29.948 1.00 50.28 80 TYR A N 1
ATOM 584 C CA . TYR A 1 80 ? -16.808 3.523 31.364 1.00 50.28 80 TYR A CA 1
ATOM 585 C C . TYR A 1 80 ? -15.790 4.308 32.203 1.00 50.28 80 TYR A C 1
ATOM 587 O O . TYR A 1 80 ? -14.623 3.921 32.289 1.00 50.28 80 TYR A O 1
ATOM 595 N N . SER A 1 81 ? -16.218 5.430 32.785 1.00 49.97 81 SER A N 1
ATOM 596 C CA . SER A 1 81 ? -15.428 6.200 33.749 1.00 49.97 81 SER A CA 1
ATOM 597 C C . SER A 1 81 ? -15.625 5.585 35.141 1.00 49.97 81 SER A C 1
ATOM 599 O O . SER A 1 81 ? -16.739 5.657 35.657 1.00 49.97 81 SER A O 1
ATOM 601 N N . PRO A 1 82 ? -14.590 5.003 35.778 1.00 53.47 82 PRO A N 1
ATOM 602 C CA . PRO A 1 82 ? -14.734 4.328 37.074 1.00 53.47 82 PRO A CA 1
ATOM 603 C C . PRO A 1 82 ? -15.204 5.244 38.213 1.00 53.47 82 PRO A C 1
ATOM 605 O O . PRO A 1 82 ? -15.728 4.750 39.205 1.00 53.47 82 PRO A O 1
ATOM 608 N N . ASP A 1 83 ? -15.050 6.560 38.048 1.00 56.44 83 ASP A N 1
ATOM 609 C CA . ASP A 1 83 ? -15.389 7.568 39.058 1.00 56.44 83 ASP A CA 1
ATOM 610 C C . ASP A 1 83 ? -16.833 8.098 38.959 1.00 56.44 83 ASP A C 1
ATOM 612 O O . ASP A 1 83 ? -17.192 9.027 39.679 1.00 56.44 83 ASP A O 1
ATOM 616 N N . ASN A 1 84 ? -17.675 7.555 38.068 1.00 46.47 84 ASN A N 1
ATOM 617 C CA . ASN A 1 84 ? -19.071 7.984 37.950 1.00 46.47 84 ASN A CA 1
ATOM 618 C C . ASN A 1 84 ? -19.997 6.781 37.725 1.00 46.47 84 ASN A C 1
ATOM 620 O O . ASN A 1 84 ? -20.217 6.344 36.599 1.00 46.47 84 ASN A O 1
ATOM 624 N N . THR A 1 85 ? -20.499 6.216 38.821 1.00 49.56 85 THR A N 1
ATOM 625 C CA . THR A 1 85 ? -21.221 4.936 38.854 1.00 49.56 85 THR A CA 1
ATOM 626 C C . THR A 1 85 ? -22.594 4.925 38.182 1.00 49.56 85 THR A C 1
ATOM 628 O O . THR A 1 85 ? -23.103 3.832 37.974 1.00 49.56 85 THR A O 1
ATOM 631 N N . ASP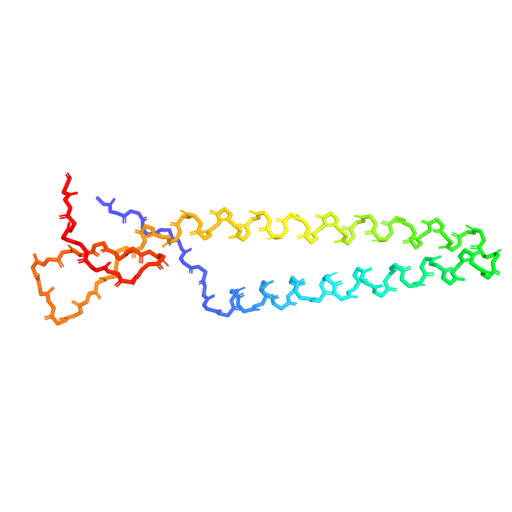 A 1 86 ? -23.175 6.066 37.786 1.00 52.62 86 ASP A N 1
ATOM 632 C CA . ASP A 1 86 ? -24.589 6.096 37.360 1.00 52.62 86 ASP A CA 1
ATOM 633 C C . ASP A 1 86 ? -24.888 6.821 36.035 1.00 52.62 86 ASP A C 1
ATOM 635 O O . ASP A 1 86 ? -26.051 6.903 35.644 1.00 52.62 86 ASP A O 1
ATOM 639 N N . GLN A 1 87 ? -23.895 7.349 35.307 1.00 54.00 87 GLN A N 1
ATOM 640 C CA . GLN A 1 87 ? -24.160 8.059 34.044 1.00 54.00 87 GLN A CA 1
ATOM 641 C C . GLN A 1 87 ? -23.190 7.636 32.938 1.00 54.00 87 GLN A C 1
ATOM 643 O O . GLN A 1 87 ? -21.987 7.888 33.001 1.00 54.00 87 GLN A O 1
ATOM 648 N N . LEU A 1 88 ? -23.740 6.987 31.909 1.00 57.41 88 LEU A N 1
ATOM 649 C CA . LEU A 1 88 ? -23.076 6.790 30.622 1.00 57.41 88 LEU A CA 1
ATOM 650 C C . LEU A 1 88 ? -22.993 8.173 29.947 1.00 57.41 88 LEU A C 1
ATOM 652 O O . LEU A 1 88 ? -23.988 8.897 29.894 1.00 57.41 88 LEU A O 1
ATOM 656 N N . PHE A 1 89 ? -21.809 8.569 29.479 1.00 60.56 89 PHE A N 1
ATOM 657 C CA . PHE A 1 89 ? -21.610 9.820 28.741 1.00 60.56 89 PHE A CA 1
ATOM 658 C C . PHE A 1 89 ? -21.123 9.512 27.333 1.00 60.56 89 PHE A C 1
ATOM 660 O O . PHE A 1 89 ? -20.180 8.734 27.163 1.00 60.56 89 PHE A O 1
ATOM 667 N N . ASP A 1 90 ? -21.710 10.192 26.356 1.00 62.91 90 ASP A N 1
ATOM 668 C CA . ASP A 1 90 ? -21.203 10.232 24.992 1.00 62.91 90 ASP A CA 1
ATOM 669 C C . ASP A 1 90 ? -20.181 11.366 24.881 1.00 62.91 90 ASP A C 1
ATOM 671 O O . ASP A 1 90 ? -20.408 12.483 25.359 1.00 62.91 90 ASP A O 1
ATOM 675 N N . VAL A 1 91 ? -19.031 11.075 24.273 1.00 63.00 91 VAL A N 1
ATOM 676 C CA . VAL A 1 91 ? -17.954 12.051 24.062 1.00 63.00 91 VAL A CA 1
ATOM 677 C C . VAL A 1 91 ? -17.928 12.431 22.589 1.00 63.00 91 VAL A C 1
ATOM 679 O O . VAL A 1 91 ? -17.678 11.578 21.739 1.00 63.00 91 VAL A O 1
ATOM 682 N N . ASP A 1 92 ? -18.154 13.708 22.280 1.00 65.06 92 ASP A N 1
ATOM 683 C CA . ASP A 1 92 ? -18.053 14.207 20.907 1.00 65.06 92 ASP A CA 1
ATOM 684 C C . ASP A 1 92 ? -16.583 14.148 20.439 1.00 65.06 92 ASP A C 1
ATOM 686 O O . ASP A 1 92 ? -15.712 14.785 21.043 1.00 65.06 92 ASP A O 1
ATOM 690 N N . PRO A 1 93 ? -16.266 13.407 19.359 1.00 57.28 93 PRO A N 1
ATOM 691 C CA . PRO A 1 93 ? -14.896 13.226 18.887 1.00 57.28 93 PRO A CA 1
ATOM 692 C C . PRO A 1 93 ? -14.263 14.491 18.287 1.00 57.28 93 PRO A C 1
ATOM 694 O O . PRO A 1 93 ? -13.047 14.513 18.092 1.00 57.28 93 PRO A O 1
ATOM 697 N N . ASN A 1 94 ? -15.047 15.525 17.967 1.00 61.44 94 ASN A N 1
ATOM 698 C CA . ASN A 1 94 ? -14.543 16.761 17.362 1.00 61.44 94 ASN A CA 1
ATOM 699 C C . ASN A 1 94 ? -14.261 17.858 18.394 1.00 61.44 94 ASN A C 1
ATOM 701 O O . ASN A 1 94 ? -13.402 18.708 18.164 1.00 61.44 94 ASN A O 1
ATOM 705 N N . THR A 1 95 ? -14.982 17.849 19.514 1.00 68.88 95 THR A N 1
ATOM 706 C CA . THR A 1 95 ? -14.947 18.920 20.525 1.00 68.88 95 THR A CA 1
ATOM 707 C C . THR A 1 95 ? -14.458 18.432 21.888 1.00 68.88 95 THR A C 1
ATOM 709 O O . THR A 1 95 ? -13.985 19.229 22.694 1.00 68.88 95 THR A O 1
ATOM 712 N N . GLY A 1 96 ? -14.531 17.123 22.151 1.00 64.88 96 GLY A N 1
ATOM 713 C CA . GLY A 1 96 ? -14.249 16.535 23.459 1.00 64.88 96 GLY A CA 1
ATOM 714 C C . GLY A 1 96 ? -15.328 16.824 24.507 1.00 64.88 96 GLY A C 1
ATOM 715 O O . GLY A 1 96 ? -15.138 16.477 25.676 1.00 64.88 96 GLY A O 1
ATOM 716 N N . GLU A 1 97 ? -16.442 17.453 24.120 1.00 72.31 97 GLU A N 1
ATOM 717 C CA . GLU A 1 97 ? -17.554 17.721 25.027 1.00 72.31 97 GLU A CA 1
ATOM 718 C C . GLU A 1 97 ? -18.256 16.420 25.429 1.00 72.31 97 GLU A C 1
ATOM 720 O 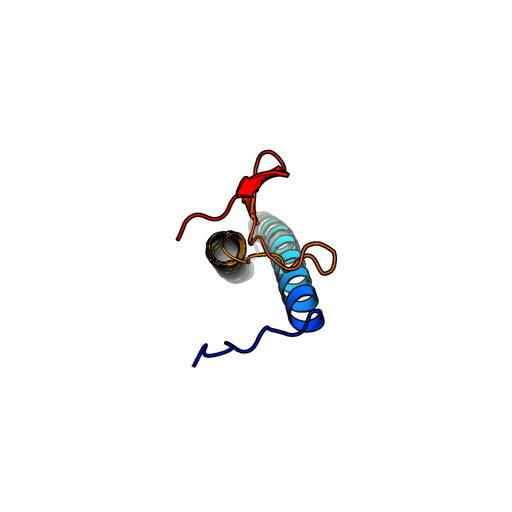O . GLU A 1 97 ? -18.433 15.498 24.629 1.00 72.31 97 GLU A O 1
ATOM 725 N N . ARG A 1 98 ? -18.637 16.344 26.708 1.00 63.25 98 ARG A N 1
ATOM 726 C CA . ARG A 1 98 ? -19.324 15.191 27.294 1.00 63.25 98 ARG A CA 1
ATOM 727 C C . ARG A 1 98 ? -20.810 15.493 27.361 1.00 63.25 98 ARG A C 1
ATOM 729 O O . ARG A 1 98 ? -21.215 16.424 28.056 1.00 63.25 98 ARG A O 1
ATOM 736 N N . THR A 1 99 ? -21.611 14.689 26.679 1.00 69.69 99 THR A N 1
ATOM 737 C CA . THR A 1 99 ? -23.073 14.774 26.726 1.00 69.69 99 THR A CA 1
ATOM 738 C C . THR A 1 99 ? -23.650 13.568 27.467 1.00 69.69 99 THR A C 1
ATOM 740 O O . THR A 1 99 ? -23.067 12.485 27.406 1.00 69.69 99 THR A O 1
ATOM 743 N N . PRO A 1 100 ? -24.749 13.727 28.227 1.00 70.44 100 PRO A N 1
ATOM 744 C CA . PRO A 1 100 ? -25.398 12.594 28.879 1.00 70.44 100 PRO A CA 1
ATOM 745 C C . PRO A 1 100 ? -25.935 11.633 27.815 1.00 70.44 100 PRO A C 1
ATOM 747 O O . PRO A 1 100 ? -26.655 12.076 26.916 1.00 70.44 100 PRO A O 1
ATOM 750 N N . HIS A 1 101 ? -25.615 10.344 27.932 1.00 62.59 101 HIS A N 1
ATOM 751 C CA . HIS A 1 101 ? -26.142 9.314 27.039 1.00 62.59 101 HIS A CA 1
ATOM 752 C C . HIS A 1 101 ? -27.666 9.247 27.200 1.00 62.59 101 HIS A C 1
ATOM 754 O O . HIS A 1 101 ? -28.175 9.148 28.320 1.00 62.59 101 HIS A O 1
ATOM 760 N N . ARG A 1 102 ? -28.405 9.351 26.093 1.00 60.72 102 ARG A N 1
ATOM 761 C CA . ARG A 1 102 ? -29.863 9.159 26.073 1.00 60.72 102 ARG A CA 1
ATOM 762 C C . ARG A 1 102 ? -30.156 7.797 25.452 1.00 60.72 102 ARG A C 1
ATOM 764 O O . ARG A 1 102 ? -29.645 7.524 24.372 1.00 60.72 102 ARG A O 1
ATOM 771 N N . GLU A 1 103 ? -30.942 6.985 26.163 1.00 57.44 103 GLU A N 1
ATOM 772 C C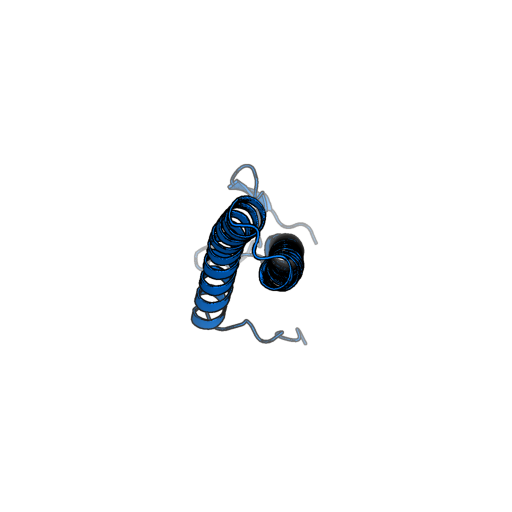A . GLU A 1 103 ? -31.426 5.663 25.719 1.00 57.44 103 GLU A CA 1
ATOM 773 C C . GLU A 1 103 ? -32.172 5.701 24.377 1.00 57.44 103 GLU A C 1
ATOM 775 O O . GLU A 1 103 ? -32.890 6.700 24.117 1.00 57.44 103 GLU A O 1
#